Protein AF-D4BK64-F1 (afdb_monomer_lite)

pLDDT: mean 80.7, std 15.67, range [48.62, 96.94]

Structure (mmCIF, N/CA/C/O backbone):
data_AF-D4BK64-F1
#
_entry.id   AF-D4BK64-F1
#
loop_
_atom_site.group_PDB
_atom_site.id
_atom_site.type_symbol
_atom_site.label_atom_id
_atom_site.label_alt_id
_atom_site.label_comp_id
_atom_site.label_asym_id
_atom_site.label_entity_id
_atom_site.label_seq_id
_atom_site.pdbx_PDB_ins_code
_atom_site.Cartn_x
_atom_site.Cartn_y
_atom_site.Cartn_z
_atom_site.occupancy
_atom_site.B_iso_or_equiv
_atom_site.auth_seq_id
_atom_site.auth_comp_id
_atom_site.auth_asym_id
_atom_site.auth_atom_id
_atom_site.pdbx_PDB_model_num
ATOM 1 N N . MET A 1 1 ? 52.238 60.559 -10.295 1.00 49.97 1 MET A N 1
ATOM 2 C CA . MET A 1 1 ? 51.177 59.982 -11.151 1.00 49.97 1 MET A CA 1
ATOM 3 C C . MET A 1 1 ? 50.721 58.653 -10.550 1.00 49.97 1 MET A C 1
ATOM 5 O O . MET A 1 1 ? 51.340 57.632 -10.792 1.00 49.97 1 MET A O 1
ATOM 9 N N . LYS A 1 2 ? 49.740 58.672 -9.639 1.00 53.16 2 LYS A N 1
ATOM 10 C CA . LYS A 1 2 ? 49.281 57.469 -8.901 1.00 53.16 2 LYS A CA 1
ATOM 11 C C . LYS A 1 2 ? 47.748 57.395 -8.784 1.00 53.16 2 LYS A C 1
ATOM 13 O O . LYS A 1 2 ? 47.219 56.442 -8.236 1.00 53.16 2 LYS A O 1
ATOM 18 N N . LYS A 1 3 ? 47.034 58.399 -9.319 1.00 55.50 3 LYS A N 1
ATOM 19 C CA . LYS A 1 3 ? 45.564 58.510 -9.276 1.00 55.50 3 LYS A CA 1
ATOM 20 C C . LYS A 1 3 ? 44.845 57.733 -10.391 1.00 55.50 3 LYS A C 1
ATOM 22 O O . LYS A 1 3 ? 43.627 57.734 -10.430 1.00 55.50 3 LYS A O 1
ATOM 27 N N . LEU A 1 4 ? 45.588 57.050 -11.265 1.00 57.50 4 LEU A N 1
ATOM 28 C CA . LEU A 1 4 ? 45.040 56.239 -12.362 1.00 57.50 4 LEU A CA 1
ATOM 29 C C . LEU A 1 4 ? 44.772 54.773 -11.984 1.00 57.50 4 LEU A C 1
ATOM 31 O O . LEU A 1 4 ? 44.200 54.044 -12.779 1.00 57.50 4 LEU A O 1
ATOM 35 N N . LEU A 1 5 ? 45.147 54.339 -10.776 1.00 58.31 5 LEU A N 1
ATOM 36 C CA . LEU A 1 5 ? 44.983 52.942 -10.347 1.00 58.31 5 LEU A CA 1
ATOM 37 C C . LEU A 1 5 ? 43.656 52.662 -9.624 1.00 58.31 5 LEU A C 1
ATOM 39 O O . LEU A 1 5 ? 43.300 51.503 -9.460 1.00 58.31 5 LEU A O 1
ATOM 43 N N . LEU A 1 6 ? 42.910 53.692 -9.208 1.00 55.50 6 LEU A N 1
ATOM 44 C CA . LEU A 1 6 ? 41.691 53.513 -8.404 1.00 55.50 6 LEU A CA 1
ATOM 45 C C . LEU A 1 6 ? 40.394 53.457 -9.234 1.00 55.50 6 LEU A C 1
ATOM 47 O O . LEU A 1 6 ? 39.374 53.005 -8.731 1.00 55.50 6 LEU A O 1
ATOM 51 N N . GLY A 1 7 ? 40.426 53.881 -10.503 1.00 55.44 7 GLY A N 1
ATOM 52 C CA . GLY A 1 7 ? 39.257 53.859 -11.397 1.00 55.44 7 GLY A CA 1
ATOM 53 C C . GLY A 1 7 ? 39.013 52.517 -12.096 1.00 55.44 7 GLY A C 1
ATOM 54 O O . GLY A 1 7 ? 37.921 52.285 -12.600 1.00 55.44 7 GLY A O 1
ATOM 55 N N . LEU A 1 8 ? 40.004 51.618 -12.111 1.00 55.94 8 LEU A N 1
ATOM 56 C CA . LEU A 1 8 ? 39.922 50.347 -12.842 1.00 55.94 8 LEU A CA 1
ATOM 57 C C . LEU A 1 8 ? 39.215 49.230 -12.048 1.00 55.94 8 LEU A C 1
ATOM 59 O O . LEU A 1 8 ? 38.813 48.227 -12.625 1.00 55.94 8 LEU A O 1
ATOM 63 N N . LEU A 1 9 ? 39.021 49.405 -10.736 1.00 57.50 9 LEU A N 1
ATOM 64 C CA . LEU A 1 9 ? 38.445 48.384 -9.849 1.00 57.50 9 LEU A CA 1
ATOM 65 C C . LEU A 1 9 ? 36.910 48.428 -9.726 1.00 57.50 9 LEU A C 1
ATOM 67 O O . LEU A 1 9 ? 36.340 47.521 -9.132 1.00 57.50 9 LEU A O 1
ATOM 71 N N . LEU A 1 10 ? 36.228 49.435 -10.291 1.00 58.78 10 LEU A N 1
ATOM 72 C CA . LEU A 1 10 ? 34.757 49.547 -10.239 1.00 58.78 10 LEU A CA 1
ATOM 73 C C . LEU A 1 10 ? 34.046 49.188 -11.560 1.00 58.78 10 LEU A C 1
ATOM 75 O O . LEU A 1 10 ? 32.824 49.25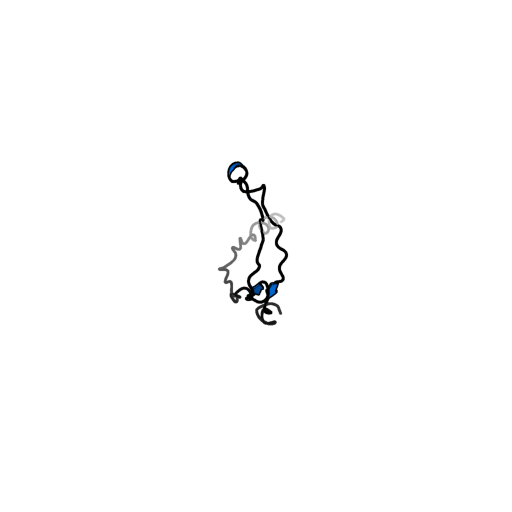3 -11.629 1.00 58.78 10 LEU A O 1
ATOM 79 N N . GLY A 1 11 ? 34.779 48.812 -12.612 1.00 59.81 11 GLY A N 1
ATOM 80 C CA . GLY A 1 11 ? 34.215 48.617 -13.956 1.00 59.81 11 GLY A CA 1
ATOM 81 C C . GLY A 1 11 ? 33.832 47.185 -14.345 1.00 59.81 11 GLY A C 1
ATOM 82 O O . GLY A 1 11 ? 33.419 46.981 -15.480 1.00 59.81 11 GLY A O 1
ATOM 83 N N . ALA A 1 12 ? 33.996 46.187 -13.469 1.00 61.72 12 ALA A N 1
ATOM 84 C CA . ALA A 1 12 ? 33.994 44.777 -13.893 1.00 61.72 12 ALA A CA 1
ATOM 85 C C . ALA A 1 12 ? 32.987 43.860 -13.179 1.00 61.72 12 ALA A C 1
ATOM 87 O O . ALA A 1 12 ? 33.110 42.641 -13.258 1.00 61.72 12 ALA A O 1
ATOM 88 N N . SER A 1 13 ? 31.973 44.390 -12.496 1.00 63.94 13 SER A N 1
ATOM 89 C CA . SER A 1 13 ? 30.872 43.556 -12.001 1.00 63.94 13 SER A CA 1
ATOM 90 C C . SER A 1 13 ? 29.783 43.437 -13.069 1.00 63.94 13 SER A C 1
ATOM 92 O O . SER A 1 13 ? 28.801 44.176 -13.059 1.00 63.94 13 SER A O 1
ATOM 94 N N . THR A 1 14 ? 29.960 42.512 -14.012 1.00 67.12 14 THR A N 1
ATOM 95 C CA . THR A 1 14 ? 28.886 42.081 -14.918 1.00 67.12 14 THR A CA 1
ATOM 96 C C . THR A 1 14 ? 27.884 41.232 -14.134 1.00 67.12 14 THR A C 1
ATOM 98 O O . THR A 1 14 ? 28.202 40.103 -13.752 1.00 67.12 14 THR A O 1
ATOM 101 N N . LEU A 1 15 ? 26.689 41.768 -13.874 1.00 65.75 15 LEU A N 1
ATOM 102 C CA . LEU A 1 15 ? 25.583 41.026 -13.265 1.00 65.75 15 LEU A CA 1
ATOM 103 C C . LEU A 1 15 ? 25.022 40.046 -14.314 1.00 65.75 15 LEU A C 1
ATOM 105 O O . LEU A 1 15 ? 24.235 40.434 -15.172 1.00 65.75 15 LEU A O 1
ATOM 109 N N . HIS A 1 16 ? 25.477 38.792 -14.296 1.00 69.62 16 HIS A N 1
ATOM 110 C CA . HIS A 1 16 ? 24.972 37.752 -15.195 1.00 69.62 16 HIS A CA 1
ATOM 111 C C . HIS A 1 16 ? 23.710 37.123 -14.595 1.00 69.62 16 HIS A C 1
ATOM 113 O O . HIS A 1 16 ? 23.779 36.443 -13.572 1.00 69.62 16 HIS A O 1
ATOM 119 N N . ALA A 1 17 ? 22.559 37.344 -15.229 1.00 73.88 17 ALA A N 1
ATOM 120 C CA . ALA A 1 17 ? 21.377 36.519 -15.004 1.00 73.88 17 ALA A CA 1
ATOM 121 C C . ALA A 1 17 ? 21.534 35.212 -15.795 1.00 73.88 17 ALA A C 1
ATOM 123 O O . ALA A 1 17 ? 22.012 35.234 -16.929 1.00 73.88 17 ALA A O 1
ATOM 124 N N . ALA A 1 18 ? 21.157 34.077 -15.207 1.00 73.00 18 ALA A N 1
ATOM 125 C CA . ALA A 1 18 ? 21.138 32.816 -15.941 1.00 73.00 18 ALA A CA 1
ATOM 126 C C . ALA A 1 18 ? 20.090 32.891 -17.066 1.00 73.00 18 ALA A C 1
ATOM 128 O O . ALA A 1 18 ? 18.960 33.320 -16.829 1.00 73.00 18 ALA A O 1
ATOM 129 N N . GLU A 1 19 ? 20.470 32.494 -18.282 1.00 79.06 19 GLU A N 1
ATOM 130 C CA . GLU A 1 19 ? 19.542 32.393 -19.413 1.00 79.06 19 GLU A CA 1
ATOM 131 C C . GLU A 1 19 ? 18.480 31.298 -19.196 1.00 79.06 19 GLU A C 1
ATOM 133 O O . GLU A 1 19 ? 18.529 30.528 -18.234 1.00 79.06 19 GLU A O 1
ATOM 138 N N . ASN A 1 20 ? 17.503 31.235 -20.110 1.00 83.75 20 ASN A N 1
ATOM 139 C CA . ASN A 1 20 ? 16.389 30.287 -20.073 1.00 83.75 20 ASN A CA 1
ATOM 140 C C . ASN A 1 20 ? 16.867 28.847 -19.831 1.00 83.75 20 ASN A C 1
ATOM 142 O O . ASN A 1 20 ? 17.601 28.270 -20.634 1.00 83.75 20 ASN A O 1
ATOM 146 N N . LEU A 1 21 ? 16.387 28.243 -18.745 1.00 83.38 21 LEU A N 1
ATOM 147 C CA . LEU A 1 21 ? 16.663 26.849 -18.419 1.00 83.38 21 LEU A CA 1
ATOM 148 C C . LEU A 1 21 ? 15.689 25.940 -19.170 1.00 83.38 21 LEU A C 1
ATOM 150 O O . LEU A 1 21 ? 14.471 26.092 -19.059 1.00 83.38 21 LEU A O 1
ATOM 154 N N . LYS A 1 22 ? 16.220 24.964 -19.911 1.00 85.12 22 LYS A N 1
ATOM 155 C CA . LYS A 1 22 ? 15.426 23.922 -20.567 1.00 85.12 22 LYS A CA 1
ATOM 156 C C . LYS A 1 22 ? 15.715 22.576 -19.923 1.00 85.12 22 LYS A C 1
ATOM 158 O O . LYS A 1 22 ? 16.807 22.037 -20.069 1.00 85.12 22 LYS A O 1
ATOM 163 N N . PHE A 1 23 ? 14.706 22.018 -19.264 1.00 87.50 23 PHE A N 1
ATOM 164 C CA . PHE A 1 23 ? 14.754 20.650 -18.768 1.00 87.50 23 PHE A CA 1
ATOM 165 C C . PHE A 1 23 ? 14.237 19.694 -19.841 1.00 87.50 23 PHE A C 1
ATOM 167 O O . PHE A 1 23 ? 13.214 19.943 -20.481 1.00 87.50 23 PHE A O 1
ATOM 174 N N . THR A 1 24 ? 14.952 18.592 -20.028 1.00 87.69 24 THR A N 1
ATOM 175 C CA . THR A 1 24 ? 14.526 17.455 -20.845 1.00 87.69 24 THR A CA 1
ATOM 176 C C . THR A 1 24 ? 14.649 16.196 -20.010 1.00 87.69 24 THR A C 1
ATOM 178 O O . THR A 1 24 ? 15.612 16.048 -19.261 1.00 87.69 24 THR A O 1
ATOM 181 N N . GLY A 1 25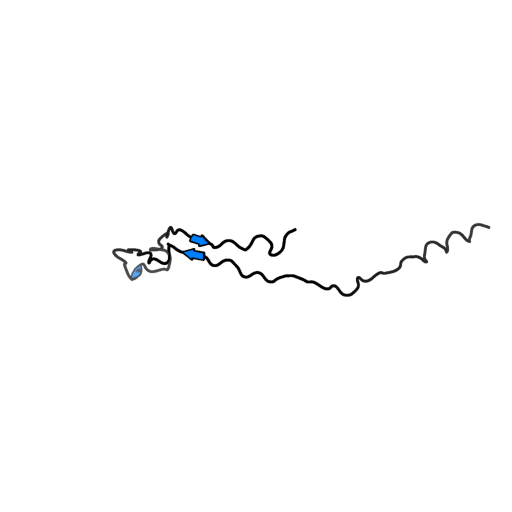 ? 13.706 15.279 -20.159 1.00 84.75 25 GLY A N 1
ATOM 182 C CA . GLY A 1 25 ? 13.740 14.002 -19.469 1.00 84.75 25 GLY A CA 1
ATOM 183 C C . GLY A 1 25 ? 12.667 13.071 -20.000 1.00 84.75 25 GLY A C 1
ATOM 184 O O . GLY A 1 25 ? 11.843 13.462 -20.829 1.00 84.75 25 GLY A O 1
ATOM 185 N N . THR A 1 26 ? 12.688 11.846 -19.497 1.00 81.31 26 THR A N 1
ATOM 186 C CA . THR A 1 26 ? 11.684 10.829 -19.798 1.00 81.31 26 THR A CA 1
ATOM 187 C C . THR A 1 26 ? 10.797 10.669 -18.574 1.00 81.31 26 THR A C 1
ATOM 189 O O . THR A 1 26 ? 11.304 10.479 -17.468 1.00 81.31 26 THR A O 1
ATOM 192 N N . LEU A 1 27 ? 9.480 10.756 -18.759 1.00 81.19 27 LEU A N 1
ATOM 193 C CA . LEU A 1 27 ? 8.536 10.372 -17.716 1.00 81.19 27 LEU A CA 1
ATOM 194 C C . LEU A 1 27 ? 8.501 8.844 -17.659 1.00 81.19 27 LEU A C 1
ATOM 196 O O . LEU A 1 27 ? 8.178 8.200 -18.655 1.00 81.19 27 LEU A O 1
ATOM 200 N N . LEU A 1 28 ? 8.876 8.281 -16.513 1.00 79.75 28 LEU A N 1
ATOM 201 C CA . LEU A 1 28 ? 8.800 6.847 -16.273 1.00 79.75 28 LEU A CA 1
ATOM 202 C C . LEU A 1 28 ? 7.577 6.555 -15.427 1.00 79.75 28 LEU A C 1
ATOM 204 O O . LEU A 1 28 ? 7.472 7.050 -14.303 1.00 79.75 28 LEU A O 1
ATOM 208 N N . ASP A 1 29 ? 6.691 5.723 -15.958 1.00 81.94 29 ASP A N 1
ATOM 209 C CA . ASP A 1 29 ? 5.612 5.183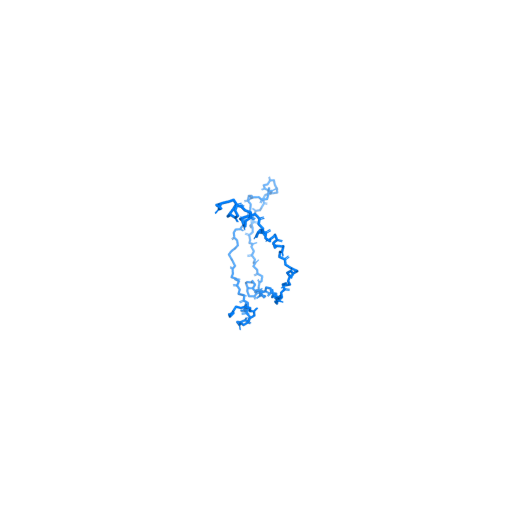 -15.153 1.00 81.94 29 ASP A CA 1
ATOM 210 C C . ASP A 1 29 ? 6.183 4.239 -14.086 1.00 81.94 29 ASP A C 1
ATOM 212 O O . ASP A 1 29 ? 7.156 3.511 -14.339 1.00 81.94 29 ASP A O 1
ATOM 216 N N . PRO A 1 30 ? 5.604 4.247 -12.874 1.00 82.81 30 PRO A N 1
ATOM 217 C CA . PRO A 1 30 ? 5.995 3.309 -11.841 1.00 82.81 30 PRO A CA 1
ATOM 218 C C . PRO A 1 30 ? 5.747 1.869 -12.316 1.00 82.81 30 PRO A C 1
ATOM 220 O O . PRO A 1 30 ? 4.786 1.609 -13.047 1.00 82.81 30 PRO A O 1
ATOM 223 N N . PRO A 1 31 ? 6.591 0.911 -11.899 1.00 87.06 31 PRO A N 1
ATOM 224 C CA . PRO A 1 31 ? 6.406 -0.477 -12.280 1.00 87.06 31 PRO A CA 1
ATOM 225 C C . PRO A 1 31 ? 5.084 -1.008 -11.725 1.00 87.06 31 PRO A C 1
ATOM 227 O O . PRO A 1 31 ? 4.735 -0.762 -10.569 1.00 87.06 31 PRO A O 1
ATOM 230 N N . ALA A 1 32 ? 4.373 -1.791 -12.533 1.00 90.00 32 ALA A N 1
ATOM 231 C CA . ALA A 1 32 ? 3.208 -2.520 -12.056 1.00 90.00 32 ALA A CA 1
ATOM 232 C C . ALA A 1 32 ? 3.641 -3.559 -11.009 1.00 90.00 32 ALA A C 1
ATOM 234 O O . ALA A 1 32 ? 4.641 -4.260 -11.214 1.00 90.00 32 ALA A O 1
ATOM 235 N N . CYS A 1 33 ? 2.885 -3.667 -9.916 1.00 92.62 33 CYS A N 1
ATOM 236 C CA . CYS A 1 33 ? 3.089 -4.65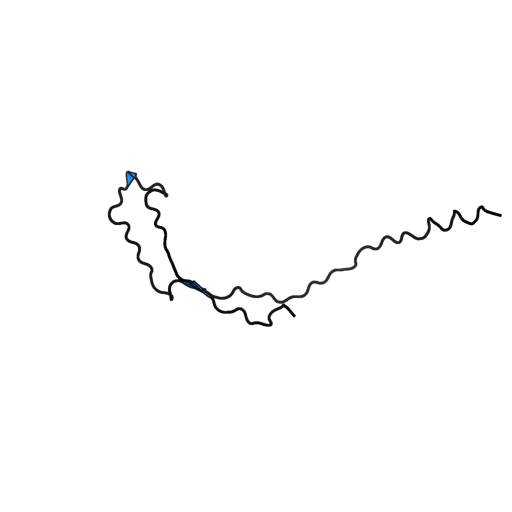8 -8.863 1.00 92.62 33 CYS A CA 1
ATOM 237 C C . CYS A 1 33 ? 1.853 -5.543 -8.719 1.00 92.62 33 CYS A C 1
ATOM 239 O O . CYS A 1 33 ? 0.730 -5.048 -8.755 1.00 92.62 33 CYS A O 1
ATOM 241 N N . VAL A 1 34 ? 2.080 -6.835 -8.506 1.00 94.56 34 VAL A N 1
ATOM 242 C CA . VAL A 1 34 ? 1.044 -7.823 -8.199 1.00 94.56 34 VAL A CA 1
ATOM 243 C C . VAL A 1 34 ? 1.086 -8.106 -6.702 1.00 94.56 34 VAL A C 1
ATOM 245 O O . VAL A 1 34 ? 2.133 -8.481 -6.164 1.00 94.56 34 VAL A O 1
ATOM 248 N N . ILE A 1 35 ? -0.042 -7.902 -6.022 1.00 94.94 35 ILE A N 1
ATOM 249 C CA . ILE A 1 35 ? -0.192 -8.164 -4.587 1.00 94.94 35 ILE A CA 1
ATOM 250 C C . ILE A 1 35 ? -0.781 -9.560 -4.413 1.00 94.94 35 ILE A C 1
ATOM 252 O O . ILE A 1 35 ? -1.806 -9.879 -5.007 1.00 94.94 35 ILE A O 1
ATOM 256 N N . ASN A 1 36 ? -0.145 -10.377 -3.576 1.00 95.31 36 ASN A N 1
ATOM 257 C CA . ASN A 1 36 ? -0.608 -11.714 -3.207 1.00 95.31 36 ASN A CA 1
ATOM 258 C C . ASN A 1 36 ? -0.951 -12.610 -4.415 1.00 95.31 36 ASN A C 1
ATOM 260 O O . ASN A 1 36 ? -1.945 -13.329 -4.402 1.00 95.31 36 ASN A O 1
ATOM 264 N N . ASP A 1 37 ? -0.144 -12.546 -5.477 1.00 93.06 37 ASP A N 1
ATOM 265 C CA . ASP A 1 37 ? -0.380 -13.264 -6.740 1.00 93.06 37 ASP A CA 1
ATOM 266 C C . ASP A 1 37 ? -1.786 -13.032 -7.341 1.00 93.06 37 ASP A C 1
ATOM 268 O O . ASP A 1 37 ? -2.363 -13.955 -7.917 1.00 93.06 37 ASP A O 1
ATOM 272 N N . ASP A 1 38 ? -2.373 -11.843 -7.146 1.00 94.19 38 ASP A N 1
ATOM 273 C CA . ASP A 1 38 ? -3.759 -11.496 -7.514 1.00 94.19 38 ASP A CA 1
ATOM 274 C C . ASP A 1 38 ? -4.829 -12.406 -6.880 1.00 94.19 38 ASP A C 1
ATOM 276 O O . ASP A 1 38 ? -5.971 -12.491 -7.341 1.00 94.19 38 ASP A O 1
ATOM 280 N N . LYS A 1 39 ? -4.483 -13.087 -5.784 1.00 95.25 39 LYS A N 1
ATOM 281 C CA . LYS A 1 39 ? -5.410 -13.914 -5.008 1.00 95.25 39 LYS A CA 1
ATOM 282 C C . LYS A 1 39 ? -6.021 -13.112 -3.871 1.00 95.25 39 LYS A C 1
ATOM 284 O O . LYS A 1 39 ? -5.382 -12.255 -3.256 1.00 95.25 39 LYS A O 1
ATOM 289 N N . THR A 1 40 ? -7.250 -13.472 -3.521 1.00 94.62 40 THR A N 1
ATOM 290 C CA . THR A 1 40 ? -7.945 -12.928 -2.355 1.00 94.62 40 THR A CA 1
ATOM 291 C C . THR A 1 40 ? -7.186 -13.245 -1.067 1.00 94.62 40 THR A C 1
ATOM 293 O O . THR A 1 40 ? -6.803 -14.390 -0.829 1.00 94.62 40 THR A O 1
ATOM 296 N N . ILE A 1 41 ? -6.999 -12.226 -0.226 1.00 94.94 41 ILE A N 1
ATOM 297 C CA . ILE A 1 41 ? -6.590 -12.397 1.169 1.00 94.94 41 ILE A CA 1
ATOM 298 C C . ILE A 1 41 ? -7.866 -12.379 2.009 1.00 94.94 41 ILE A C 1
ATOM 300 O O . ILE A 1 41 ? -8.533 -11.350 2.099 1.00 94.94 41 ILE A O 1
ATOM 304 N N . GLU A 1 42 ? -8.220 -13.519 2.592 1.00 94.81 42 GLU A N 1
ATOM 305 C CA . GLU A 1 42 ? -9.370 -13.633 3.487 1.00 94.81 42 GLU A CA 1
ATOM 306 C C . GLU A 1 42 ? -8.938 -13.357 4.930 1.00 94.81 42 GLU A C 1
ATOM 308 O O . GLU A 1 42 ? -7.953 -13.921 5.406 1.00 94.81 42 GLU A O 1
ATOM 313 N N . ILE A 1 43 ? -9.666 -12.473 5.615 1.00 94.75 43 ILE A N 1
ATOM 314 C CA . ILE A 1 43 ? -9.397 -12.087 7.002 1.00 94.75 43 ILE A CA 1
ATOM 315 C C . ILE A 1 43 ? -10.634 -12.399 7.838 1.00 94.75 43 ILE A C 1
ATOM 317 O O . ILE A 1 43 ? -11.695 -11.813 7.622 1.00 94.75 43 ILE A O 1
ATOM 321 N N . ASP A 1 44 ? -10.486 -13.303 8.805 1.00 93.88 44 ASP A N 1
ATOM 322 C CA . ASP A 1 44 ? -11.547 -13.643 9.749 1.00 93.88 44 ASP A CA 1
ATOM 323 C C . ASP A 1 44 ? -11.489 -12.733 10.983 1.00 93.88 44 ASP A C 1
ATOM 325 O O . ASP A 1 44 ? -10.509 -12.713 11.726 1.00 93.88 44 ASP A O 1
ATOM 329 N N . PHE A 1 45 ? -12.570 -11.989 11.208 1.00 93.50 45 PHE A N 1
ATOM 330 C CA . PHE A 1 45 ? -12.755 -11.137 12.386 1.00 93.50 45 PHE A CA 1
ATOM 331 C C . PHE A 1 45 ? -13.482 -11.863 13.531 1.00 93.50 45 PHE A C 1
ATOM 333 O O . PHE A 1 45 ? -13.698 -11.288 14.601 1.00 93.50 45 PHE A O 1
ATOM 340 N N . SER A 1 46 ? -13.878 -13.121 13.321 1.00 91.31 46 SER A N 1
ATOM 341 C CA . SER A 1 46 ? -14.634 -13.957 14.247 1.00 91.31 46 SER A CA 1
ATOM 342 C C . SER A 1 46 ? -15.879 -13.239 14.798 1.00 91.31 46 SER A C 1
ATOM 344 O O . SER A 1 46 ? -16.810 -12.936 14.052 1.00 91.31 46 SER A O 1
ATOM 346 N N . LYS A 1 47 ? -15.947 -12.978 16.112 1.00 93.56 47 LYS A N 1
ATOM 347 C CA . LYS A 1 47 ? -17.090 -12.314 16.756 1.00 93.56 47 LYS A CA 1
ATOM 348 C C . LYS A 1 47 ? -16.781 -10.843 16.997 1.00 93.56 47 LYS A C 1
ATOM 350 O O . LYS A 1 47 ? -15.912 -10.512 17.800 1.00 93.56 47 LYS A O 1
ATOM 355 N N . VAL A 1 48 ? -17.575 -9.978 16.378 1.00 95.12 48 VAL A N 1
ATOM 356 C CA . VAL A 1 48 ? -17.488 -8.523 16.527 1.00 95.12 48 VAL A CA 1
ATOM 357 C C . VAL A 1 48 ? -18.676 -8.031 17.349 1.00 95.12 48 VAL A C 1
ATOM 359 O O . VAL A 1 48 ? -19.821 -8.394 17.075 1.00 95.12 48 VAL A O 1
ATOM 362 N N . ALA A 1 49 ? -18.414 -7.202 18.357 1.00 96.19 49 ALA A N 1
ATOM 363 C CA . ALA A 1 49 ? -19.452 -6.529 19.126 1.00 96.19 49 ALA A CA 1
ATOM 364 C C . ALA A 1 49 ? -19.681 -5.129 18.541 1.00 96.19 49 ALA A C 1
ATOM 366 O O . ALA A 1 49 ? -18.738 -4.351 18.403 1.00 96.19 49 ALA A O 1
ATOM 367 N N . ILE A 1 50 ? -20.928 -4.814 18.174 1.00 95.12 50 ILE A N 1
ATOM 368 C CA . ILE A 1 50 ? -21.273 -3.573 17.456 1.00 95.12 50 ILE A CA 1
ATOM 369 C C . ILE A 1 50 ? -20.855 -2.331 18.257 1.00 95.12 50 ILE A C 1
ATOM 371 O O . ILE A 1 50 ? -20.341 -1.375 17.684 1.00 95.12 50 ILE A O 1
ATOM 375 N N . ASP A 1 51 ? -21.006 -2.363 19.582 1.00 96.94 51 ASP A N 1
ATOM 376 C CA . ASP A 1 51 ? -20.649 -1.269 20.495 1.00 96.94 51 ASP A CA 1
ATOM 377 C C . ASP A 1 51 ? -19.133 -1.064 20.661 1.00 96.94 51 ASP A C 1
ATOM 379 O O . ASP A 1 51 ? -18.709 -0.122 21.332 1.00 96.94 51 ASP A O 1
ATOM 383 N N . LYS A 1 52 ? -18.310 -1.939 20.072 1.00 95.00 52 LYS A N 1
ATOM 384 C CA . LYS A 1 52 ? -16.841 -1.887 20.125 1.00 95.00 52 LYS A CA 1
ATOM 385 C C . LYS A 1 52 ? -16.195 -1.509 18.794 1.00 95.00 52 LYS A C 1
ATOM 387 O O . LYS A 1 52 ? -14.970 -1.440 18.727 1.00 95.00 52 LYS A O 1
ATOM 392 N N . ILE A 1 53 ? -16.979 -1.265 17.743 1.00 94.81 53 ILE A N 1
ATOM 393 C CA . ILE A 1 53 ? -16.460 -0.837 16.440 1.00 94.81 53 ILE A CA 1
ATOM 394 C C . ILE A 1 53 ? -16.124 0.658 16.512 1.00 94.81 53 ILE A C 1
ATOM 396 O O . ILE A 1 53 ? -17.005 1.508 16.413 1.00 94.81 53 ILE A O 1
ATOM 400 N N . ASP A 1 54 ? -14.842 0.973 16.682 1.00 94.50 54 ASP A N 1
ATOM 401 C CA . ASP A 1 54 ? -14.323 2.343 16.837 1.00 94.50 54 ASP A CA 1
ATOM 402 C C . ASP A 1 54 ? -13.220 2.703 15.823 1.00 94.50 54 ASP A C 1
ATOM 404 O O . ASP A 1 54 ? -12.616 3.769 15.900 1.00 94.50 54 ASP A O 1
ATOM 408 N N . GLY A 1 55 ? -12.950 1.808 14.867 1.00 91.75 55 GLY A N 1
ATOM 409 C CA . GLY A 1 55 ? -11.864 1.945 13.894 1.00 91.75 55 GLY A CA 1
ATOM 410 C C . GLY A 1 55 ? -10.502 1.437 14.380 1.00 91.75 55 GLY A C 1
ATOM 411 O O . GLY A 1 55 ? -9.567 1.429 13.584 1.00 91.75 55 GLY A O 1
ATOM 412 N N . SER A 1 56 ? -10.390 0.972 15.631 1.00 94.44 56 SER A N 1
ATOM 413 C CA . SER A 1 56 ? -9.140 0.483 16.234 1.00 94.44 56 SER A CA 1
ATOM 414 C C . SER A 1 56 ? -9.254 -0.944 16.794 1.00 94.44 56 SER A C 1
ATOM 416 O O . SER A 1 56 ? -8.432 -1.796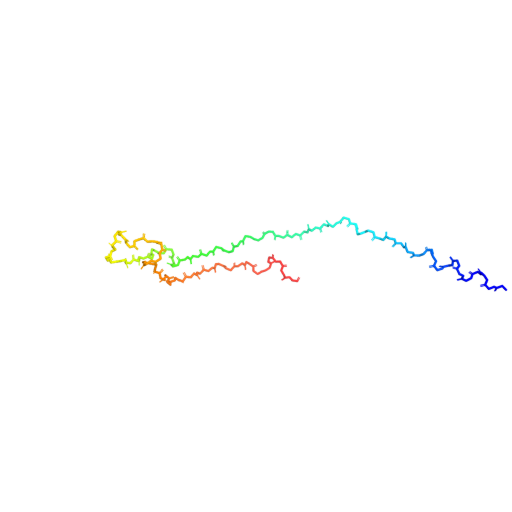 16.458 1.00 94.44 56 SER A O 1
ATOM 418 N N . ASN A 1 57 ? -10.297 -1.254 17.579 1.00 91.81 57 ASN A N 1
ATOM 419 C CA . ASN A 1 57 ? -10.407 -2.485 18.391 1.00 91.81 57 ASN A CA 1
ATOM 420 C C . ASN A 1 57 ? -10.288 -3.816 17.629 1.00 91.81 57 ASN A C 1
ATOM 422 O O . ASN A 1 57 ? -9.989 -4.840 18.237 1.00 91.81 57 ASN A O 1
ATOM 426 N N . TYR A 1 58 ? -10.530 -3.824 16.320 1.00 93.88 58 TYR A N 1
A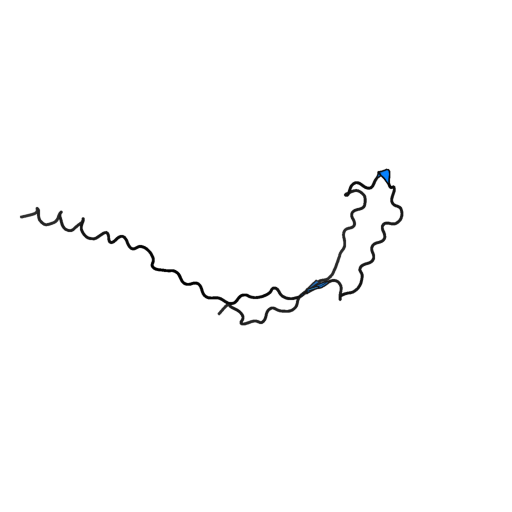TOM 427 C CA . TYR A 1 58 ? -10.517 -5.036 15.498 1.00 93.88 58 TYR A CA 1
ATOM 428 C C . TYR A 1 58 ? -9.518 -4.977 14.339 1.00 93.88 58 TYR A C 1
ATOM 430 O O . TYR A 1 58 ? -9.557 -5.851 13.474 1.00 93.88 58 TYR A O 1
ATOM 438 N N . MET A 1 59 ? -8.628 -3.977 14.297 1.00 95.00 59 MET A N 1
ATOM 439 C CA . MET A 1 59 ? -7.622 -3.870 13.237 1.00 95.00 59 MET A CA 1
ATOM 440 C C . MET A 1 59 ? -6.770 -5.142 13.148 1.00 95.00 59 MET A C 1
ATOM 442 O O . MET A 1 59 ? -6.185 -5.582 14.133 1.00 95.00 59 MET A O 1
ATOM 446 N N . GLN A 1 60 ? -6.683 -5.707 11.944 1.00 94.56 60 GLN A N 1
ATOM 447 C CA . GLN A 1 60 ? -5.860 -6.877 11.656 1.00 94.56 60 GLN A CA 1
ATOM 448 C C . GLN A 1 60 ? -4.605 -6.446 10.906 1.00 94.56 60 GLN A C 1
ATOM 450 O O . GLN A 1 60 ? -4.677 -5.741 9.898 1.00 94.56 60 GLN A O 1
ATOM 455 N N . THR A 1 61 ? -3.441 -6.880 11.384 1.00 94.94 61 THR A N 1
ATOM 456 C CA . THR A 1 61 ? -2.204 -6.759 10.611 1.00 94.94 61 THR A CA 1
ATOM 457 C C . THR A 1 61 ? -2.223 -7.799 9.498 1.00 94.94 61 THR A C 1
ATOM 459 O O . THR A 1 61 ? -2.213 -8.998 9.764 1.00 94.94 61 THR A O 1
ATOM 462 N N . VAL A 1 62 ? -2.237 -7.339 8.248 1.00 93.94 62 VAL A N 1
ATOM 463 C CA . VAL A 1 62 ? -2.261 -8.211 7.071 1.00 93.94 62 VAL A CA 1
ATOM 464 C C . VAL A 1 62 ? -0.866 -8.289 6.465 1.00 93.94 62 VAL A C 1
ATOM 466 O O . VAL A 1 62 ? -0.351 -7.304 5.939 1.00 93.94 62 VAL A O 1
ATOM 469 N N . MET A 1 63 ? -0.261 -9.474 6.528 1.00 93.00 63 MET A N 1
ATOM 470 C CA . MET A 1 63 ? 0.997 -9.761 5.841 1.00 93.00 63 MET A CA 1
ATOM 471 C C . MET A 1 63 ? 0.695 -10.183 4.402 1.00 93.00 63 MET A C 1
ATOM 473 O O . MET A 1 63 ? -0.030 -11.152 4.187 1.00 93.00 63 MET A O 1
ATOM 477 N N . PHE A 1 64 ? 1.260 -9.481 3.422 1.00 93.62 64 PHE A N 1
ATOM 478 C CA . PHE A 1 64 ? 1.126 -9.822 2.006 1.00 93.62 64 PHE A CA 1
ATOM 479 C C . PHE A 1 64 ? 2.481 -9.793 1.304 1.00 93.62 64 PHE A C 1
ATOM 481 O O . PHE A 1 64 ? 3.391 -9.063 1.697 1.00 93.62 64 PHE A O 1
ATOM 488 N N . ASN A 1 65 ? 2.599 -10.583 0.240 1.00 93.94 65 ASN A N 1
ATOM 489 C CA . ASN A 1 65 ? 3.726 -10.506 -0.678 1.00 93.94 65 ASN A CA 1
ATOM 490 C C . ASN A 1 65 ? 3.382 -9.567 -1.842 1.00 93.94 65 ASN A C 1
ATOM 492 O O . ASN A 1 65 ? 2.261 -9.609 -2.347 1.00 93.94 65 ASN A O 1
ATOM 496 N N . ALA A 1 66 ? 4.334 -8.749 -2.286 1.00 93.81 66 ALA A N 1
ATOM 497 C CA . ALA A 1 66 ? 4.185 -7.906 -3.468 1.00 93.81 66 ALA A CA 1
ATOM 498 C C . ALA A 1 66 ? 5.343 -8.153 -4.432 1.00 93.81 66 ALA A C 1
ATOM 500 O O . ALA A 1 66 ? 6.511 -8.038 -4.058 1.00 93.81 66 ALA A O 1
ATOM 501 N N . VAL A 1 67 ? 5.011 -8.472 -5.681 1.00 94.31 67 VAL A N 1
ATOM 502 C CA . VAL A 1 67 ? 5.991 -8.704 -6.744 1.00 94.31 67 VAL A CA 1
ATOM 503 C C . VAL A 1 67 ? 5.853 -7.595 -7.775 1.00 94.31 67 VAL A C 1
ATOM 505 O O . VAL A 1 67 ? 4.852 -7.512 -8.480 1.00 94.31 67 VAL A O 1
ATOM 508 N N . CYS A 1 68 ? 6.859 -6.727 -7.852 1.00 92.19 68 CYS A N 1
ATOM 509 C CA . CYS A 1 68 ? 6.893 -5.620 -8.802 1.00 92.19 68 CYS A CA 1
ATOM 510 C C . CYS A 1 68 ? 7.697 -5.981 -10.049 1.00 92.19 68 CYS A C 1
ATOM 512 O O . CYS A 1 68 ? 8.780 -6.565 -9.965 1.00 92.19 68 CYS A O 1
ATOM 514 N N . SER A 1 69 ? 7.172 -5.597 -11.211 1.00 88.19 69 SER A N 1
ATOM 515 C CA . SER A 1 69 ? 7.909 -5.654 -12.472 1.00 88.19 69 SER A CA 1
ATOM 516 C C . SER A 1 69 ? 9.163 -4.774 -12.408 1.00 88.19 69 SER A C 1
ATOM 518 O O . SER A 1 69 ? 9.231 -3.787 -11.674 1.00 88.19 69 SER A O 1
ATOM 520 N N . GLN A 1 70 ? 10.205 -5.147 -13.147 1.00 80.12 70 GLN A N 1
ATOM 521 C CA . GLN A 1 70 ? 11.420 -4.340 -13.193 1.00 80.12 70 GLN A CA 1
ATOM 522 C C . GLN A 1 70 ? 11.184 -3.117 -14.080 1.00 80.12 70 GLN A C 1
ATOM 524 O O . GLN A 1 70 ? 10.727 -3.255 -15.214 1.00 80.12 70 GLN A O 1
ATOM 529 N N . VAL A 1 71 ? 11.563 -1.930 -13.600 1.00 68.75 71 VAL A N 1
ATOM 530 C CA . VAL A 1 71 ? 11.717 -0.773 -14.489 1.00 68.75 71 VAL A CA 1
ATOM 531 C C . VAL A 1 71 ? 12.839 -1.105 -15.481 1.00 68.75 71 VAL A C 1
ATOM 533 O O . VAL A 1 71 ? 13.911 -1.539 -15.039 1.00 68.75 71 VAL A O 1
ATOM 536 N N . PRO A 1 72 ? 12.635 -0.937 -16.802 1.00 66.19 72 PRO A N 1
ATOM 537 C CA . PRO A 1 72 ? 13.672 -1.211 -17.787 1.00 66.19 72 PRO A CA 1
ATOM 538 C C . PRO A 1 72 ? 14.978 -0.485 -17.441 1.00 66.19 72 PRO A C 1
ATOM 540 O O . PRO A 1 72 ? 15.022 0.744 -17.326 1.00 66.19 72 PRO A O 1
ATOM 543 N N . LYS A 1 73 ? 16.066 -1.247 -17.271 1.00 58.34 73 LYS A N 1
ATOM 544 C CA . LYS A 1 73 ? 17.406 -0.673 -17.103 1.00 58.34 73 LYS A CA 1
ATOM 545 C C . LYS A 1 73 ? 17.785 0.040 -18.402 1.00 58.34 73 LYS A C 1
ATOM 547 O O . LYS A 1 73 ? 17.864 -0.597 -19.446 1.00 58.34 73 LYS A O 1
ATOM 552 N N . GLY A 1 74 ? 17.991 1.353 -18.326 1.00 58.19 74 GLY A N 1
ATOM 553 C CA . GLY A 1 74 ? 18.276 2.220 -19.479 1.00 58.19 74 GLY A CA 1
ATOM 554 C C . GLY A 1 74 ? 17.370 3.447 -19.576 1.00 58.19 74 GLY A C 1
ATOM 555 O O . GLY A 1 74 ? 17.622 4.332 -20.384 1.00 58.19 74 GLY A O 1
ATOM 556 N N . ALA A 1 75 ? 16.350 3.548 -18.723 1.00 56.50 75 ALA A N 1
ATOM 557 C CA . ALA A 1 75 ? 15.377 4.630 -18.780 1.00 56.50 75 ALA A CA 1
ATOM 558 C C . ALA A 1 75 ? 15.798 5.929 -18.051 1.00 56.50 75 ALA A C 1
ATOM 560 O O . ALA A 1 75 ? 14.951 6.780 -17.797 1.00 56.50 75 ALA A O 1
ATOM 561 N N . GLY A 1 76 ? 17.091 6.129 -17.751 1.00 57.94 76 GLY A N 1
ATOM 562 C CA . GLY A 1 76 ? 17.544 7.482 -17.405 1.00 57.94 76 GLY A CA 1
ATOM 563 C C . GLY A 1 76 ? 18.874 7.681 -16.689 1.00 57.94 76 GLY A C 1
ATOM 564 O O . GLY A 1 76 ? 19.208 8.836 -16.464 1.00 57.94 76 GLY A O 1
ATOM 565 N N . TRP A 1 77 ? 19.611 6.655 -16.259 1.00 53.72 77 TRP A N 1
ATOM 566 C CA . TRP A 1 77 ? 20.884 6.871 -15.553 1.00 53.72 77 TRP A CA 1
ATOM 567 C C . TRP A 1 77 ? 22.010 6.154 -16.308 1.00 53.72 77 TRP A C 1
ATOM 569 O O . TRP A 1 77 ? 22.151 4.931 -16.249 1.00 53.72 77 TRP A O 1
ATOM 579 N N . SER A 1 78 ? 22.763 6.938 -17.077 1.00 48.62 78 SER A N 1
ATOM 580 C CA . SER A 1 78 ? 24.123 6.675 -17.561 1.00 48.62 78 SER A CA 1
ATOM 581 C C . SER A 1 78 ? 24.937 7.935 -17.320 1.00 48.62 78 SER A C 1
ATOM 583 O O . SER A 1 78 ? 24.347 9.026 -17.493 1.00 48.62 78 SER A O 1
#

Radius of gyration: 32.6 Å; chains: 1; bounding box: 72×74×41 Å

Secondary structure (DSSP, 8-state):
--TTSSSTTSS-----PPPPP-----PPPPPPEEEGGG--------S--GGG-SSSTT-------EEEPPPPTTSS--

InterPro domains:
  IPR008966 Adhesion domain superfamily [SSF49401] (20-72)
  IPR036937 Fimbrial-type adhesion domain superfamily [G3DSA:2.60.40.1090] (33-76)

Foldseek 3Di:
DPVVPPVVVPPDPDPDDDPDDDDDFDDFDFFDKDKQVVDDDDDDQDDDDPVPPPVPPRDDDDDIDMDTDDRDDPRGDD

Organism: NCBI:txid500640

Sequence (78 aa):
MKKLLLGLLLGASTLHAAENLKFTGTLLDPPACVINDDKTIEIDFSKVAIDKIDGSNYMQTVMFNAVCSQVPKGAGWS